Protein AF-A0A5P0JLJ9-F1 (afdb_monomer_lite)

Secondary structure (DSSP, 8-state):
--TTTTT-EEEEEEETTEEEEEEEESS--HHHHHHHHHHHHHHHHHHH--SEEEEEEEE-PPPPPPGGGPPPPTT---------SSSSTHHHHHHHHHHHHHHHTT-

Sequence (107 aa):
HNLTTLKALHHVAWMDDTLHVELVMPFVWHSAFEELKEQCSAELLRITGAKAIDWKLSHNIATLKRVKNQPGINGVKNIIAVSSGKGGVGKSSTAVNLALALAAEGA

InterPro domains:
  IPR027417 P-loop containing nucleoside triphosphate hydrolase [G3DSA:3.40.50.300] (62-107)
  IPR027417 P-loop containing nucleoside triphosphate hydrolase [SSF52540] (65-106)
  IPR033756 Flagellum site-determining protein YlxH/ Fe-S cluster assembling factor NBP35 [PF10609] (76-106)
  IPR044304 Iron-sulfur protein NUBPL-like [PTHR42961] (19-107)

pLDDT: mean 89.53, std 8.78, range [55.66, 97.5]

Radius of gyration: 19.05 Å; chains: 1; bounding box: 46×28×48 Å

Structure (mmCIF, N/CA/C/O backbone):
data_AF-A0A5P0JLJ9-F1
#
_entry.id   AF-A0A5P0JLJ9-F1
#
loop_
_atom_site.group_PDB
_atom_site.id
_atom_site.type_symbol
_atom_site.label_atom_id
_atom_site.label_alt_id
_atom_site.label_comp_id
_atom_site.label_asym_id
_atom_site.label_entity_id
_atom_site.label_seq_id
_atom_site.pdbx_PDB_ins_code
_atom_site.Cartn_x
_atom_site.Cartn_y
_atom_site.Cartn_z
_atom_site.occupancy
_atom_site.B_iso_or_equiv
_atom_site.auth_seq_id
_atom_site.auth_comp_id
_atom_site.auth_asym_id
_atom_site.auth_atom_id
_atom_site.pdbx_PDB_model_num
ATOM 1 N N . HIS A 1 1 ? -6.336 14.339 -3.243 1.00 55.66 1 HIS A N 1
ATOM 2 C CA . HIS A 1 1 ? -6.898 13.547 -4.363 1.00 55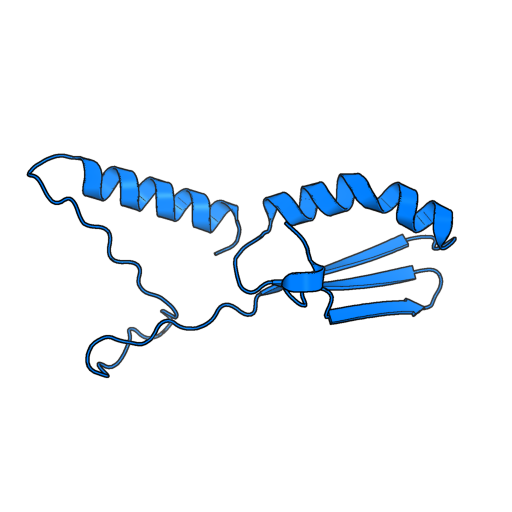.66 1 HIS A CA 1
ATOM 3 C C . HIS A 1 1 ? -8.277 13.032 -3.970 1.00 55.66 1 HIS A C 1
ATOM 5 O O . HIS A 1 1 ? -8.441 12.620 -2.833 1.00 55.66 1 HIS A O 1
ATOM 11 N N . ASN A 1 2 ? -9.277 13.102 -4.853 1.00 79.69 2 ASN A N 1
ATOM 12 C CA . ASN A 1 2 ? -10.649 12.706 -4.519 1.00 79.69 2 ASN A CA 1
ATOM 13 C C . ASN A 1 2 ? -10.796 11.168 -4.602 1.00 79.69 2 ASN A C 1
ATOM 15 O O . ASN A 1 2 ? -10.783 10.602 -5.697 1.00 79.69 2 ASN A O 1
ATOM 19 N N . LEU A 1 3 ? -10.899 10.498 -3.445 1.00 83.56 3 LEU A N 1
ATOM 20 C CA . LEU A 1 3 ? -11.029 9.033 -3.329 1.00 83.56 3 LEU A CA 1
ATOM 21 C C . LEU A 1 3 ? -12.280 8.489 -4.039 1.00 83.56 3 LEU A C 1
ATOM 23 O O . LEU A 1 3 ? -12.287 7.357 -4.523 1.00 83.56 3 LEU A O 1
ATOM 27 N N . THR A 1 4 ? -13.318 9.313 -4.159 1.00 83.19 4 THR A N 1
ATOM 28 C CA . THR A 1 4 ? -14.586 8.986 -4.814 1.00 83.19 4 THR A CA 1
ATOM 29 C C . THR A 1 4 ? -14.420 8.874 -6.327 1.00 83.19 4 THR A C 1
ATOM 31 O O . THR A 1 4 ? -14.922 7.931 -6.934 1.00 83.19 4 THR A O 1
ATOM 34 N N . THR A 1 5 ? -13.647 9.774 -6.949 1.00 87.31 5 THR A N 1
ATOM 35 C CA . THR A 1 5 ? -13.318 9.687 -8.385 1.00 87.31 5 THR A CA 1
ATOM 36 C C . THR A 1 5 ? -12.516 8.426 -8.708 1.00 87.31 5 THR A C 1
ATOM 38 O O . THR A 1 5 ? -12.716 7.821 -9.759 1.00 87.31 5 THR A O 1
ATOM 41 N N . LEU A 1 6 ? -11.640 8.001 -7.793 1.00 87.56 6 LEU A N 1
ATOM 42 C CA . LEU A 1 6 ? -10.853 6.773 -7.935 1.00 87.56 6 LEU A CA 1
ATOM 43 C C . LEU A 1 6 ? -11.662 5.496 -7.677 1.00 87.56 6 LEU A C 1
ATOM 45 O O . LEU A 1 6 ? -11.144 4.411 -7.927 1.00 87.56 6 LEU A O 1
ATOM 49 N N . LYS A 1 7 ? -12.905 5.607 -7.182 1.00 90.44 7 LYS A N 1
ATOM 50 C CA . LYS A 1 7 ? -13.684 4.476 -6.648 1.00 90.44 7 LYS A CA 1
ATOM 51 C C . LYS A 1 7 ? -12.871 3.664 -5.632 1.00 90.44 7 LYS A C 1
ATOM 53 O O . LYS A 1 7 ? -12.935 2.440 -5.613 1.00 90.44 7 LYS A O 1
ATOM 58 N N . ALA A 1 8 ? -12.080 4.369 -4.821 1.00 92.69 8 ALA A N 1
ATOM 59 C CA . ALA A 1 8 ? -11.137 3.749 -3.901 1.00 92.69 8 ALA A CA 1
ATOM 60 C C . ALA A 1 8 ? -11.831 3.127 -2.686 1.00 92.69 8 ALA A C 1
ATOM 62 O O . ALA A 1 8 ? -11.327 2.159 -2.130 1.00 92.69 8 ALA A O 1
ATOM 63 N N . LEU A 1 9 ? -12.983 3.664 -2.272 1.00 93.38 9 LEU A N 1
ATOM 64 C CA . LEU A 1 9 ? -13.766 3.113 -1.170 1.00 93.38 9 LEU A CA 1
ATOM 65 C C . LEU A 1 9 ? -14.457 1.824 -1.621 1.00 93.38 9 LEU A C 1
ATOM 67 O O . LEU A 1 9 ? -15.412 1.873 -2.396 1.00 93.38 9 LEU A O 1
ATOM 71 N N . HIS A 1 10 ? -13.955 0.684 -1.155 1.00 93.25 10 HIS A N 1
ATOM 72 C CA . HIS A 1 10 ? -14.439 -0.630 -1.570 1.00 93.25 10 HIS A CA 1
ATOM 73 C C . HIS A 1 10 ? -15.484 -1.183 -0.604 1.00 93.25 10 HIS A C 1
ATOM 75 O O . HIS A 1 10 ? -16.505 -1.720 -1.031 1.00 93.25 10 HIS A O 1
ATOM 81 N N . HIS A 1 11 ? -15.253 -1.015 0.697 1.00 93.69 11 HIS A N 1
ATOM 82 C CA . HIS A 1 11 ? -16.150 -1.512 1.727 1.00 93.69 11 HIS A CA 1
ATOM 83 C C . HIS A 1 11 ? -16.140 -0.587 2.941 1.00 93.69 11 HIS A C 1
ATOM 85 O O . HIS A 1 11 ? -15.078 -0.201 3.431 1.00 93.69 11 HIS A O 1
ATOM 91 N N . VAL A 1 12 ? -17.335 -0.248 3.427 1.00 94.88 12 VAL A N 1
ATOM 92 C CA . VAL A 1 12 ? -17.535 0.389 4.729 1.00 94.88 12 VAL A CA 1
ATOM 93 C C . VAL A 1 12 ? -18.681 -0.315 5.424 1.00 94.88 12 VAL A C 1
ATOM 95 O O . VAL A 1 12 ? -19.793 -0.346 4.900 1.00 94.88 12 VAL A O 1
ATOM 98 N N . ALA A 1 13 ? -18.408 -0.866 6.598 1.00 95.06 13 ALA A N 1
ATOM 99 C CA . ALA A 1 13 ? -19.419 -1.500 7.426 1.00 95.06 13 ALA A CA 1
ATOM 100 C C . ALA A 1 13 ? -19.162 -1.175 8.889 1.00 95.06 13 ALA A C 1
ATOM 102 O O . ALA A 1 13 ? -18.019 -1.040 9.316 1.00 95.06 13 ALA A O 1
ATOM 103 N N . TRP A 1 14 ? -20.236 -1.083 9.658 1.00 94.31 14 TRP A N 1
ATOM 104 C CA . TRP A 1 14 ? -20.159 -0.953 11.101 1.00 94.31 14 TRP A CA 1
ATOM 105 C C . TRP A 1 14 ? -20.728 -2.217 11.731 1.00 94.31 14 TRP A C 1
ATOM 107 O O . TRP A 1 14 ? -21.893 -2.548 11.510 1.00 94.31 14 TRP A O 1
ATOM 117 N N . MET A 1 15 ? -19.883 -2.944 12.460 1.00 93.38 15 MET A N 1
ATOM 118 C CA . MET A 1 15 ? -20.223 -4.202 13.123 1.00 93.38 15 MET A CA 1
ATOM 119 C C . MET A 1 15 ? -19.451 -4.282 14.441 1.00 93.38 15 MET A C 1
ATOM 121 O O . MET A 1 15 ? -18.318 -3.818 14.508 1.00 93.38 15 MET A O 1
ATOM 125 N N . ASP A 1 16 ? -20.062 -4.834 15.490 1.00 91.94 16 ASP A N 1
ATOM 126 C CA . ASP A 1 16 ? -19.402 -5.089 16.781 1.00 91.94 16 ASP A CA 1
ATOM 127 C C . ASP A 1 16 ? -18.634 -3.876 17.350 1.00 91.94 16 ASP A C 1
ATOM 129 O O . ASP A 1 16 ? -17.460 -3.961 17.714 1.00 91.94 16 ASP A O 1
ATOM 133 N N . ASP A 1 17 ? -19.287 -2.707 17.374 1.00 93.94 17 ASP A N 1
ATOM 134 C CA . ASP A 1 17 ? -18.706 -1.419 17.791 1.00 93.94 17 ASP A CA 1
ATOM 135 C C . ASP A 1 17 ? -17.445 -0.990 17.008 1.00 93.94 17 ASP A C 1
ATOM 137 O O . ASP A 1 17 ? -16.759 -0.048 17.409 1.00 93.94 17 ASP A O 1
ATOM 141 N N . THR A 1 18 ? -17.142 -1.633 15.881 1.00 96.69 18 THR A N 1
ATOM 142 C CA . THR A 1 18 ? -15.957 -1.374 15.060 1.00 96.69 18 THR A CA 1
ATOM 143 C C . THR A 1 18 ? -16.366 -0.920 13.663 1.00 96.69 18 THR A C 1
ATOM 145 O O . THR A 1 18 ? -17.181 -1.546 12.980 1.00 96.69 18 THR A O 1
ATOM 148 N N . LEU A 1 19 ? -15.807 0.205 13.225 1.00 97.25 19 LEU A N 1
ATOM 149 C CA . LEU A 1 19 ? -15.981 0.693 11.863 1.00 97.25 19 LEU A CA 1
ATOM 150 C C . LEU A 1 19 ? -14.918 0.049 10.970 1.00 97.25 19 LEU A C 1
ATOM 152 O O . LEU A 1 19 ? -13.734 0.325 11.119 1.00 97.25 19 LEU A O 1
ATOM 156 N N . HIS A 1 20 ? -15.328 -0.784 10.025 1.00 97.00 20 HIS A N 1
ATOM 157 C CA . HIS A 1 20 ? -14.432 -1.359 9.027 1.00 97.00 20 HIS A CA 1
ATOM 158 C C . HIS A 1 20 ? -14.395 -0.457 7.799 1.00 97.00 20 HIS A C 1
ATOM 160 O O . HIS A 1 20 ? -15.440 -0.189 7.204 1.00 97.00 20 HIS A O 1
ATOM 166 N N . VAL A 1 21 ? -13.200 -0.022 7.398 1.00 96.69 21 VAL A N 1
ATOM 167 C CA . VAL A 1 21 ? -12.985 0.797 6.200 1.00 96.69 21 VAL A CA 1
ATOM 168 C C . VAL A 1 21 ? -11.913 0.157 5.329 1.00 96.69 21 VAL A C 1
ATOM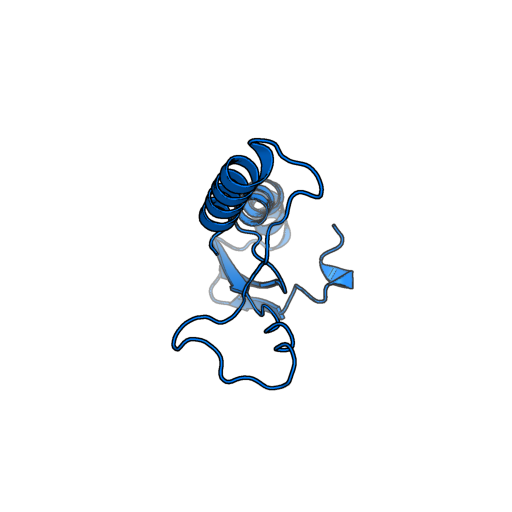 170 O O . VAL A 1 21 ? -10.738 0.115 5.690 1.00 96.69 21 VAL A O 1
ATOM 173 N N . GLU A 1 22 ? -12.318 -0.312 4.151 1.00 96.81 22 GLU A N 1
ATOM 174 C CA . GLU A 1 22 ? -11.418 -0.875 3.147 1.00 96.81 22 GLU A CA 1
ATOM 175 C C . GLU A 1 22 ? -11.280 0.063 1.948 1.00 96.81 22 GLU A C 1
ATOM 177 O O . GLU A 1 22 ? -12.259 0.410 1.274 1.00 96.81 22 GLU A O 1
ATOM 182 N N . LEU A 1 23 ? -10.030 0.417 1.655 1.00 96.50 23 LEU A N 1
ATOM 183 C CA . LEU A 1 23 ? -9.632 1.138 0.458 1.00 96.50 23 LEU A CA 1
ATOM 184 C C . LEU A 1 23 ? -8.892 0.206 -0.508 1.00 96.50 23 LEU A C 1
ATOM 186 O O . LEU A 1 23 ? -8.009 -0.561 -0.115 1.00 96.50 23 LEU A O 1
ATOM 190 N N . VAL A 1 24 ? -9.226 0.308 -1.792 1.00 96.06 24 VAL A N 1
ATOM 191 C CA . VAL A 1 24 ? -8.520 -0.348 -2.897 1.00 96.06 24 VAL A CA 1
ATOM 192 C C . VAL A 1 24 ? -7.924 0.737 -3.787 1.00 96.06 24 VAL A C 1
ATOM 194 O O . VAL A 1 24 ? -8.652 1.479 -4.445 1.00 96.06 24 VAL A O 1
ATOM 197 N N . MET A 1 25 ? -6.596 0.822 -3.838 1.00 95.12 25 MET A N 1
ATOM 198 C CA . MET A 1 25 ? -5.891 1.826 -4.638 1.00 95.12 25 MET A CA 1
ATOM 199 C C . MET A 1 25 ? -5.273 1.207 -5.902 1.00 95.12 25 MET A C 1
ATOM 201 O O . MET A 1 25 ? -4.726 0.103 -5.851 1.00 95.12 25 MET A O 1
ATOM 205 N N . PRO A 1 26 ? -5.307 1.896 -7.059 1.00 92.94 26 PRO A N 1
ATOM 206 C CA . PRO A 1 26 ? -4.690 1.401 -8.292 1.00 92.94 26 PRO A CA 1
ATOM 207 C C . PRO A 1 26 ? -3.167 1.632 -8.358 1.00 92.94 26 PRO A C 1
ATOM 209 O O . PRO A 1 26 ? -2.533 1.325 -9.367 1.00 92.94 26 PRO A O 1
ATOM 212 N N . PHE A 1 27 ? -2.581 2.190 -7.301 1.00 92.50 27 PHE A N 1
ATOM 213 C CA . PHE A 1 27 ? -1.161 2.493 -7.136 1.00 92.50 27 PHE A CA 1
ATOM 214 C C . PHE A 1 27 ? -0.784 2.389 -5.653 1.00 92.50 27 PHE A C 1
ATOM 216 O O . PHE A 1 27 ? -1.666 2.347 -4.796 1.00 92.50 27 PHE A O 1
ATOM 223 N N . VAL A 1 28 ? 0.519 2.348 -5.372 1.00 92.50 28 VAL A N 1
ATOM 224 C CA . VAL A 1 28 ? 1.052 2.370 -4.004 1.00 92.50 28 VAL A CA 1
ATOM 225 C C . VAL A 1 28 ? 0.721 3.689 -3.312 1.00 92.50 28 VAL A C 1
ATOM 227 O O . VAL A 1 28 ? 0.856 4.755 -3.913 1.00 92.50 28 VAL A O 1
ATOM 230 N N . TRP A 1 29 ? 0.222 3.615 -2.082 1.00 94.88 29 TRP A N 1
ATOM 231 C CA . TRP A 1 29 ? -0.320 4.783 -1.384 1.00 94.88 29 TRP A CA 1
ATOM 232 C C . TRP A 1 29 ? -0.163 4.677 0.138 1.00 94.88 29 TRP A C 1
ATOM 234 O O . TRP A 1 29 ? -1.060 5.059 0.887 1.00 94.88 29 TRP A O 1
ATOM 244 N N . HIS A 1 30 ? 0.946 4.099 0.601 1.00 94.31 30 HIS A N 1
ATOM 245 C CA . HIS A 1 30 ? 1.133 3.781 2.013 1.00 94.31 30 HIS A CA 1
ATOM 246 C C . HIS A 1 30 ? 1.259 5.039 2.879 1.00 94.31 30 HIS A C 1
ATOM 248 O O . HIS A 1 30 ? 0.509 5.183 3.842 1.00 94.31 30 HIS A O 1
ATOM 254 N N . SER A 1 31 ? 2.131 5.983 2.514 1.00 94.69 31 SER A N 1
ATOM 255 C CA . SER A 1 31 ? 2.388 7.163 3.355 1.00 94.69 31 SER A CA 1
ATOM 256 C C . SER A 1 31 ? 1.143 8.040 3.501 1.00 94.69 31 SER A C 1
ATOM 258 O O . SER A 1 31 ? 0.778 8.462 4.595 1.00 94.69 31 SER A O 1
ATOM 260 N N . ALA A 1 32 ? 0.441 8.267 2.391 1.00 93.31 32 ALA A N 1
ATOM 261 C CA . ALA A 1 32 ? -0.778 9.068 2.376 1.00 93.31 32 ALA A CA 1
ATOM 262 C C . ALA A 1 32 ? -1.967 8.362 3.052 1.00 93.31 32 ALA A C 1
ATOM 264 O O . ALA A 1 32 ? -2.872 9.027 3.552 1.00 93.31 32 ALA A O 1
ATOM 265 N N . PHE A 1 33 ? -1.979 7.027 3.090 1.00 95.56 33 PHE A N 1
ATOM 266 C CA . PHE A 1 33 ? -2.961 6.275 3.865 1.00 95.56 33 PHE A CA 1
ATOM 267 C C . PHE A 1 33 ? -2.742 6.427 5.373 1.00 95.56 33 PHE A C 1
ATOM 269 O O . PHE A 1 33 ? -3.714 6.592 6.108 1.00 95.56 33 PHE A O 1
ATOM 276 N N . GLU A 1 34 ? -1.492 6.425 5.838 1.00 96.00 34 GLU A N 1
ATOM 277 C CA . GLU A 1 34 ? -1.192 6.705 7.247 1.00 96.00 34 GLU A CA 1
ATOM 278 C C . GLU A 1 34 ? -1.575 8.142 7.628 1.00 96.00 34 GLU A C 1
ATOM 280 O O . GLU A 1 34 ? -2.241 8.347 8.642 1.00 96.00 34 GLU A O 1
ATOM 285 N N . GLU A 1 35 ? -1.282 9.122 6.767 1.00 95.81 35 GLU A N 1
ATOM 286 C CA . GLU A 1 35 ? -1.722 10.510 6.963 1.00 95.81 35 GLU A CA 1
ATOM 287 C C . GLU A 1 35 ? -3.260 10.628 7.007 1.00 95.81 35 GLU A C 1
ATOM 289 O O . GLU A 1 35 ? -3.817 11.305 7.874 1.00 95.81 35 GLU A O 1
ATOM 294 N N . LEU A 1 36 ? -3.975 9.921 6.122 1.00 95.06 36 LEU A N 1
ATOM 295 C CA . LEU A 1 36 ? -5.441 9.870 6.133 1.00 95.06 36 LEU A CA 1
ATOM 296 C C . LEU A 1 36 ? -5.976 9.306 7.456 1.00 95.06 36 LEU A C 1
ATOM 298 O O . LEU A 1 36 ? -6.931 9.846 8.019 1.00 95.06 36 LEU A O 1
ATOM 302 N N . LYS A 1 37 ? -5.379 8.219 7.958 1.00 95.94 37 LYS A N 1
ATOM 303 C CA . LYS A 1 37 ? -5.767 7.620 9.241 1.00 95.94 37 LYS A CA 1
ATOM 304 C C . LYS A 1 37 ? -5.587 8.617 10.375 1.00 95.94 37 LYS A C 1
ATOM 306 O O . LYS A 1 37 ? -6.498 8.748 11.192 1.00 95.94 37 LYS A O 1
ATOM 311 N N . GLU A 1 38 ? -4.466 9.328 10.413 1.00 96.75 38 GLU A N 1
ATOM 312 C CA . GLU A 1 38 ? -4.189 10.333 11.440 1.00 96.75 38 GLU A CA 1
ATOM 313 C C . GLU A 1 38 ? -5.209 11.480 11.405 1.00 96.75 38 GLU A C 1
ATOM 315 O O . GLU A 1 38 ? -5.772 11.846 12.437 1.00 96.75 38 GLU A O 1
ATOM 320 N N . GLN A 1 39 ? -5.523 11.990 10.213 1.00 96.06 39 GLN A N 1
ATOM 321 C CA . GLN A 1 39 ? -6.432 13.126 10.043 1.00 96.06 39 GLN A CA 1
ATOM 322 C C . GLN A 1 39 ? -7.904 12.773 10.291 1.00 96.06 39 GLN A C 1
ATOM 324 O O . GLN A 1 39 ? -8.652 13.591 10.826 1.00 96.06 39 GLN A O 1
ATOM 329 N N . CYS A 1 40 ? -8.349 11.575 9.899 1.00 95.19 40 CYS A N 1
ATOM 330 C CA . CYS A 1 40 ? -9.775 11.243 9.878 1.00 95.19 40 CYS A CA 1
ATOM 331 C C . CYS A 1 40 ? -10.244 10.374 11.049 1.00 95.19 40 CYS A C 1
ATOM 333 O O . CYS A 1 40 ? -11.436 10.391 11.358 1.00 95.19 40 CYS A O 1
ATOM 335 N N . SER A 1 41 ? -9.364 9.612 11.712 1.00 96.31 41 SER A N 1
ATOM 336 C CA . SER A 1 41 ? -9.818 8.600 12.682 1.00 96.31 41 SER A CA 1
ATOM 337 C C . SER A 1 41 ? -10.580 9.201 13.864 1.00 96.31 41 SER A C 1
ATOM 339 O O . SER A 1 41 ? -11.630 8.683 14.237 1.00 96.31 41 SER A O 1
ATOM 341 N N . ALA A 1 42 ? -10.100 10.314 14.427 1.00 95.81 42 ALA A N 1
ATOM 342 C CA . ALA A 1 42 ? -10.746 10.950 15.576 1.00 95.81 42 ALA A CA 1
ATOM 343 C C . ALA A 1 42 ? -12.164 11.443 15.245 1.00 95.81 42 ALA A C 1
ATOM 345 O O . ALA A 1 42 ? -13.101 11.242 16.019 1.00 95.81 42 ALA A O 1
ATOM 346 N N . GLU A 1 43 ? -12.337 12.060 14.076 1.00 96.12 43 GLU A N 1
ATOM 347 C CA . GLU A 1 43 ? -13.642 12.539 13.637 1.00 96.12 43 GLU A CA 1
ATOM 348 C C . GLU A 1 43 ? -14.589 11.383 13.302 1.00 96.12 43 GLU A C 1
ATOM 350 O O . GLU A 1 43 ? -15.741 11.404 13.732 1.00 96.12 43 GLU A O 1
ATOM 355 N N . LEU A 1 44 ? -14.103 10.343 12.620 1.00 95.06 44 LEU A N 1
ATOM 356 C CA . LEU A 1 44 ? -14.901 9.162 12.292 1.00 95.06 44 LEU A CA 1
ATOM 357 C C . LEU A 1 44 ? -15.402 8.434 13.546 1.00 95.06 44 LEU A C 1
ATOM 359 O O . LEU A 1 44 ? -16.583 8.095 13.616 1.00 95.06 44 LEU A O 1
ATOM 363 N N . LEU A 1 45 ? -14.555 8.253 14.564 1.00 96.12 45 LEU A N 1
ATOM 364 C CA . LEU A 1 45 ? -14.970 7.687 15.854 1.00 96.12 45 LEU A CA 1
ATOM 365 C C . LEU A 1 45 ? -16.040 8.559 16.525 1.00 96.12 45 LEU A C 1
ATOM 367 O O . LEU A 1 45 ? -17.055 8.049 16.992 1.00 96.12 45 LEU A O 1
ATOM 371 N N . ARG A 1 46 ? -15.856 9.885 16.516 1.00 95.94 46 ARG A N 1
ATOM 372 C CA . ARG A 1 46 ? -16.797 10.836 17.124 1.00 95.94 46 ARG A CA 1
ATOM 373 C C . ARG A 1 46 ? -18.180 10.803 16.472 1.00 95.94 46 ARG A C 1
ATOM 375 O O . ARG A 1 46 ? -19.174 10.854 17.188 1.00 95.94 46 ARG A O 1
ATOM 382 N N . ILE A 1 47 ? -18.253 10.765 15.140 1.00 95.38 47 ILE A N 1
ATOM 383 C CA . ILE A 1 47 ? -19.538 10.825 14.421 1.00 95.38 47 ILE A CA 1
ATOM 384 C C . ILE A 1 47 ? -20.258 9.475 14.375 1.00 95.38 47 ILE A C 1
ATOM 386 O O . ILE A 1 47 ? -21.483 9.451 14.324 1.00 95.38 47 ILE A O 1
ATOM 390 N N . THR A 1 48 ? -19.517 8.362 14.374 1.00 93.81 48 THR A N 1
ATOM 391 C CA . THR A 1 48 ? -20.109 7.015 14.315 1.00 93.81 48 THR A CA 1
ATOM 392 C C . THR A 1 48 ? -20.406 6.440 15.696 1.00 93.81 48 THR A C 1
ATOM 394 O O . THR A 1 48 ? -21.301 5.614 15.821 1.00 93.81 48 THR A O 1
ATOM 397 N N . GLY A 1 49 ? -19.677 6.861 16.735 1.00 94.50 49 GLY A N 1
ATOM 398 C CA . GLY A 1 49 ? -19.746 6.256 18.066 1.00 94.50 49 GLY A CA 1
ATOM 399 C C . GLY A 1 49 ? -19.057 4.889 18.163 1.00 94.50 49 GLY A C 1
ATOM 400 O O . GLY A 1 49 ? -19.185 4.223 19.189 1.00 94.50 49 GLY A O 1
ATOM 401 N N . ALA A 1 50 ? -18.330 4.464 17.123 1.00 95.75 50 ALA A N 1
ATOM 402 C CA . ALA A 1 50 ? -17.527 3.248 17.163 1.00 95.75 50 ALA A CA 1
ATOM 403 C C . ALA A 1 50 ? -16.405 3.365 18.212 1.00 95.75 50 ALA A C 1
ATOM 405 O O . ALA A 1 50 ? -15.883 4.448 18.477 1.00 95.75 50 ALA A O 1
ATOM 406 N N . LYS A 1 51 ? -16.008 2.234 18.800 1.00 96.00 51 LYS A N 1
ATOM 407 C CA . LYS A 1 51 ? -14.880 2.141 19.742 1.00 96.00 51 LYS A CA 1
ATOM 408 C C . LYS A 1 51 ? -13.534 2.050 19.028 1.00 96.00 51 LYS A C 1
ATOM 410 O O . LYS A 1 51 ? -12.517 2.429 19.601 1.00 96.00 51 LYS A O 1
ATOM 415 N N . ALA A 1 52 ? -13.528 1.532 17.804 1.00 96.19 52 ALA A N 1
ATOM 416 C CA . ALA A 1 52 ? -12.331 1.354 16.995 1.00 96.19 52 ALA A CA 1
ATOM 417 C C . ALA A 1 52 ? -12.643 1.500 15.500 1.00 96.19 52 ALA A C 1
ATOM 419 O O . ALA A 1 52 ? -13.793 1.369 15.073 1.00 96.19 52 ALA A O 1
ATOM 420 N N . ILE A 1 53 ? -11.596 1.745 14.709 1.00 97.50 53 ILE A N 1
ATOM 421 C CA . ILE A 1 53 ? -11.649 1.676 13.247 1.00 97.50 53 ILE A CA 1
ATOM 422 C C . ILE A 1 53 ? -10.650 0.619 12.785 1.00 97.50 53 ILE A C 1
ATOM 424 O O . ILE A 1 53 ? -9.462 0.703 13.102 1.00 97.50 53 ILE A O 1
ATOM 428 N N . ASP A 1 54 ? -11.137 -0.354 12.026 1.00 97.06 54 ASP A N 1
ATOM 429 C CA . ASP A 1 54 ? -10.323 -1.327 11.313 1.00 97.06 54 ASP A CA 1
ATOM 430 C C . ASP A 1 54 ? -10.063 -0.812 9.893 1.00 97.06 54 ASP A C 1
ATOM 432 O O . ASP A 1 54 ? -10.944 -0.802 9.028 1.00 97.06 54 ASP A O 1
ATOM 436 N N . TRP A 1 55 ? -8.847 -0.315 9.687 1.00 97.38 55 TRP A N 1
ATOM 437 C CA . TRP A 1 55 ? -8.402 0.278 8.436 1.00 97.38 55 TRP A CA 1
ATOM 438 C C . TRP A 1 55 ? -7.670 -0.752 7.586 1.00 97.38 55 TRP A C 1
ATOM 440 O O . TRP A 1 55 ? -6.625 -1.269 7.982 1.00 97.38 55 TRP A O 1
ATOM 450 N N . LYS A 1 56 ? -8.147 -0.966 6.360 1.00 96.75 56 LYS A N 1
ATOM 451 C CA . LYS A 1 56 ? -7.508 -1.864 5.400 1.00 96.75 56 LYS A CA 1
ATOM 452 C C . LYS A 1 56 ? -7.186 -1.135 4.102 1.00 96.75 56 LYS A C 1
ATOM 454 O O . LYS A 1 56 ? -8.074 -0.600 3.446 1.00 96.75 56 LYS A O 1
ATOM 459 N N . LEU A 1 57 ? -5.915 -1.165 3.708 1.00 96.06 57 LEU A N 1
ATOM 460 C CA . LEU A 1 57 ? -5.461 -0.729 2.390 1.00 96.06 57 LEU A CA 1
ATOM 461 C C . LEU A 1 57 ? -5.074 -1.952 1.563 1.00 96.06 57 LEU A C 1
ATOM 463 O O . LEU A 1 57 ? -4.294 -2.797 1.996 1.00 96.06 57 LEU A O 1
ATOM 467 N N . SER A 1 58 ? -5.600 -2.029 0.350 1.00 94.94 58 SER A N 1
ATOM 468 C CA . SER A 1 58 ? -5.206 -3.019 -0.644 1.00 94.94 58 SER A CA 1
ATOM 469 C C . SER A 1 58 ? -4.898 -2.343 -1.976 1.00 94.94 58 SER A C 1
ATOM 471 O O . SER A 1 58 ? -5.333 -1.221 -2.246 1.00 94.94 58 SER A O 1
ATOM 473 N N . HIS A 1 59 ? -4.122 -3.024 -2.816 1.00 93.94 59 HIS A N 1
ATOM 474 C CA . HIS A 1 59 ? -3.659 -2.483 -4.086 1.00 93.94 59 HIS A CA 1
ATOM 475 C C . HIS A 1 59 ? -4.139 -3.346 -5.256 1.00 93.94 59 HIS A C 1
ATOM 477 O O . HIS A 1 59 ? -3.872 -4.547 -5.302 1.00 93.94 59 HIS A O 1
ATOM 483 N N . ASN A 1 60 ? -4.783 -2.721 -6.240 1.00 92.50 60 ASN A N 1
ATOM 484 C CA . ASN A 1 60 ? -5.113 -3.331 -7.527 1.00 92.50 60 ASN A CA 1
ATOM 485 C C . ASN A 1 60 ? -4.331 -2.637 -8.650 1.00 92.50 60 ASN A C 1
ATOM 487 O O . ASN A 1 60 ? -4.876 -1.871 -9.447 1.00 92.50 60 ASN A O 1
ATOM 491 N N . ILE A 1 61 ? -3.019 -2.871 -8.671 1.00 91.00 61 ILE A N 1
ATOM 492 C CA . ILE A 1 61 ? -2.109 -2.240 -9.630 1.00 91.00 61 ILE A CA 1
ATOM 493 C C . ILE A 1 61 ? -2.193 -2.983 -10.960 1.00 91.00 61 ILE A C 1
ATOM 495 O O . ILE A 1 61 ? -1.864 -4.170 -11.052 1.00 91.00 61 ILE A O 1
ATOM 499 N N . ALA A 1 62 ? -2.597 -2.265 -12.006 1.00 89.00 62 ALA A N 1
ATOM 500 C CA . ALA A 1 62 ? -2.655 -2.815 -13.350 1.00 89.00 62 ALA A CA 1
ATOM 501 C C . ALA A 1 62 ? -1.271 -3.313 -13.800 1.00 89.00 62 ALA A C 1
ATOM 503 O O . ALA A 1 62 ? -0.247 -2.654 -13.611 1.00 89.00 62 ALA A O 1
ATOM 504 N N . THR A 1 63 ? -1.248 -4.482 -14.437 1.00 86.00 63 THR A N 1
ATOM 505 C CA . THR A 1 63 ? -0.043 -4.971 -15.111 1.00 86.00 63 THR A CA 1
ATOM 506 C C . THR A 1 63 ? 0.129 -4.228 -16.433 1.00 86.00 63 THR A C 1
ATOM 508 O O . THR A 1 63 ? -0.783 -4.206 -17.263 1.00 86.00 63 THR A O 1
ATOM 511 N N . LEU A 1 64 ? 1.292 -3.614 -16.641 1.00 82.56 64 LEU A N 1
ATOM 512 C CA . LEU A 1 64 ? 1.602 -2.882 -17.865 1.00 82.56 64 LEU A CA 1
ATOM 513 C C . LEU A 1 64 ? 1.672 -3.834 -19.066 1.00 82.56 64 LEU A C 1
ATOM 515 O O . LEU A 1 64 ? 2.206 -4.944 -18.984 1.00 82.56 64 LEU A O 1
ATOM 519 N N . LYS A 1 65 ? 1.142 -3.387 -20.213 1.00 78.69 65 LYS A N 1
ATOM 520 C CA . LYS A 1 65 ? 1.197 -4.164 -21.458 1.00 78.69 65 LYS A CA 1
ATOM 521 C C . LYS A 1 65 ? 2.651 -4.421 -21.843 1.00 78.69 65 LYS A C 1
ATOM 523 O O . LYS A 1 65 ? 3.448 -3.493 -21.970 1.00 78.69 65 LYS A O 1
ATOM 528 N N . ARG A 1 66 ? 2.981 -5.692 -22.069 1.00 77.62 66 ARG A N 1
ATOM 529 C CA . ARG A 1 66 ? 4.321 -6.099 -22.495 1.00 77.62 66 ARG A CA 1
ATOM 530 C C . ARG A 1 66 ? 4.578 -5.641 -23.924 1.00 77.62 66 ARG A C 1
ATOM 532 O O . ARG A 1 66 ? 3.720 -5.762 -24.799 1.00 77.62 66 ARG A O 1
ATOM 539 N N . VAL A 1 67 ? 5.788 -5.159 -24.171 1.00 74.75 67 VAL A N 1
ATOM 540 C CA . VAL A 1 67 ? 6.230 -4.806 -25.519 1.00 74.75 67 VAL A CA 1
ATOM 541 C C . VAL A 1 67 ? 6.313 -6.090 -26.356 1.00 74.75 67 VAL A C 1
ATOM 543 O O . VAL A 1 67 ? 6.946 -7.064 -25.951 1.00 74.75 67 VAL A O 1
ATOM 546 N N . LYS A 1 68 ? 5.662 -6.097 -27.527 1.00 76.38 68 LYS A N 1
ATOM 547 C CA . LYS A 1 68 ? 5.721 -7.186 -28.526 1.00 76.38 68 LYS A CA 1
ATOM 548 C C . LYS A 1 68 ? 5.301 -8.584 -28.017 1.00 76.38 68 LYS A C 1
ATOM 550 O O . LYS A 1 68 ? 5.810 -9.575 -28.528 1.00 76.38 68 LYS A O 1
ATOM 555 N N . ASN A 1 69 ? 4.398 -8.684 -27.033 1.00 72.31 69 ASN A N 1
ATOM 556 C CA . ASN A 1 69 ? 3.925 -9.964 -26.461 1.00 72.31 69 ASN A CA 1
ATOM 557 C C . ASN A 1 69 ? 5.044 -10.911 -25.977 1.00 72.31 69 ASN A C 1
ATOM 559 O O . ASN A 1 69 ? 4.841 -12.121 -25.896 1.00 72.31 69 ASN A O 1
ATOM 563 N N . GLN A 1 70 ? 6.225 -10.383 -25.642 1.00 76.88 70 GLN A N 1
ATOM 564 C CA . GLN A 1 70 ? 7.313 -11.221 -25.143 1.00 76.88 70 GLN A CA 1
ATOM 565 C C . GLN A 1 70 ? 6.951 -11.829 -23.777 1.00 76.88 70 GLN A C 1
ATOM 567 O O . GLN A 1 70 ? 6.254 -11.183 -22.977 1.00 76.88 70 GLN A O 1
ATOM 572 N N . PRO A 1 71 ? 7.404 -13.064 -23.488 1.00 73.88 71 PRO A N 1
ATOM 573 C CA . PRO A 1 71 ? 7.262 -13.639 -22.161 1.00 73.88 71 PRO A CA 1
ATOM 574 C C . PRO A 1 71 ? 7.968 -12.732 -21.145 1.00 73.88 71 PRO A C 1
ATOM 576 O O . PRO A 1 71 ? 9.096 -12.292 -21.353 1.00 73.88 71 PRO A O 1
ATOM 579 N N . GLY A 1 72 ? 7.256 -12.392 -20.073 1.00 77.56 72 GLY A N 1
ATOM 580 C CA . GLY A 1 72 ? 7.797 -11.595 -18.980 1.00 77.56 72 GLY A CA 1
ATOM 581 C C . GLY A 1 72 ? 8.722 -12.426 -18.100 1.00 77.56 72 GLY A C 1
ATOM 582 O O . GLY A 1 72 ? 8.742 -13.653 -18.176 1.00 77.56 72 GLY A O 1
ATOM 583 N N . ILE A 1 73 ? 9.459 -11.743 -17.232 1.00 86.50 73 ILE A N 1
ATOM 584 C CA . ILE A 1 73 ? 10.293 -12.394 -16.225 1.00 86.50 73 ILE A CA 1
ATOM 585 C C . ILE A 1 73 ? 9.371 -12.974 -15.144 1.00 86.50 73 ILE A C 1
ATOM 587 O O . ILE A 1 73 ? 8.486 -12.279 -14.639 1.00 86.50 73 ILE A O 1
ATOM 591 N N . ASN A 1 74 ? 9.565 -14.248 -14.793 1.00 86.94 74 ASN A N 1
ATOM 592 C CA . ASN A 1 74 ? 8.790 -14.902 -13.737 1.00 86.94 74 ASN A CA 1
ATOM 593 C C . ASN A 1 74 ? 8.916 -14.122 -12.421 1.00 86.94 74 ASN A C 1
ATOM 595 O O . ASN A 1 74 ? 10.016 -13.773 -12.003 1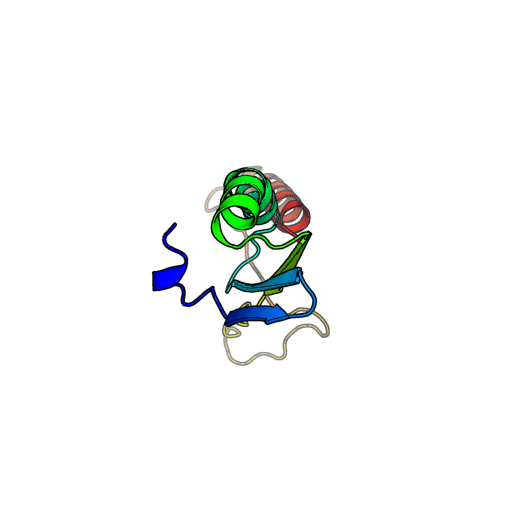.00 86.94 74 ASN A O 1
ATOM 599 N N . GLY A 1 75 ? 7.780 -13.832 -11.785 1.00 87.75 75 GLY A N 1
ATOM 600 C CA . GLY A 1 75 ? 7.718 -13.030 -10.558 1.00 87.75 75 GLY A CA 1
ATOM 601 C C . GLY A 1 75 ? 7.741 -11.510 -10.766 1.00 87.75 75 GLY A C 1
ATOM 602 O O . GLY A 1 75 ? 7.454 -10.778 -9.824 1.00 87.75 75 GLY A O 1
ATOM 603 N N . VAL A 1 76 ? 7.994 -11.007 -11.981 1.00 88.69 76 VAL A N 1
ATOM 604 C CA . VAL A 1 76 ? 8.011 -9.563 -12.269 1.00 88.69 76 VAL A CA 1
ATOM 605 C C . VAL A 1 76 ? 6.692 -9.139 -12.911 1.00 88.69 76 VAL A C 1
ATOM 607 O O . VAL A 1 76 ? 6.404 -9.468 -14.064 1.00 88.69 76 VAL A O 1
ATOM 610 N N . LYS A 1 77 ? 5.885 -8.375 -12.164 1.00 87.62 77 LYS A N 1
ATOM 611 C CA . LYS A 1 77 ? 4.607 -7.836 -12.661 1.00 87.62 77 LYS A CA 1
ATOM 612 C C . LYS A 1 77 ? 4.820 -6.686 -13.647 1.00 87.62 77 LYS A C 1
ATOM 614 O O . LYS A 1 77 ? 4.257 -6.708 -14.734 1.00 87.62 77 LYS A O 1
ATOM 619 N N . ASN A 1 78 ? 5.652 -5.708 -13.290 1.00 89.19 78 ASN A N 1
ATOM 620 C CA . ASN A 1 78 ? 5.855 -4.478 -14.0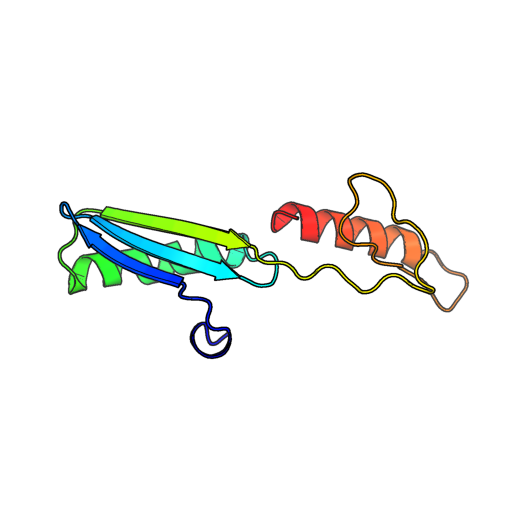58 1.00 89.19 78 ASN A CA 1
ATOM 621 C C . ASN A 1 78 ? 7.348 -4.190 -14.258 1.00 89.19 78 ASN A C 1
ATOM 623 O O . ASN A 1 78 ? 8.149 -4.433 -13.360 1.00 89.19 78 ASN A O 1
ATOM 627 N N . ILE A 1 79 ? 7.713 -3.650 -15.425 1.00 89.38 79 ILE A N 1
ATOM 628 C CA . ILE A 1 79 ? 9.077 -3.201 -15.741 1.00 89.38 79 ILE A CA 1
ATOM 629 C C . ILE A 1 79 ? 9.020 -1.713 -16.075 1.00 89.38 79 ILE A C 1
ATOM 631 O O . ILE A 1 79 ? 8.291 -1.310 -16.980 1.00 89.38 79 ILE A O 1
ATOM 635 N N . ILE A 1 80 ? 9.815 -0.909 -15.367 1.00 88.56 80 ILE A N 1
ATOM 636 C CA . ILE A 1 80 ? 9.969 0.524 -15.624 1.00 88.56 80 ILE A CA 1
ATOM 637 C C . ILE A 1 80 ? 11.356 0.746 -16.225 1.00 88.56 80 ILE A C 1
ATOM 639 O O . ILE A 1 80 ? 12.373 0.549 -15.563 1.00 88.56 80 ILE A O 1
ATOM 643 N N . ALA A 1 81 ? 11.403 1.144 -17.495 1.00 89.38 81 ALA A N 1
ATOM 644 C CA . ALA A 1 81 ? 12.655 1.470 -18.164 1.00 89.38 81 ALA A CA 1
ATOM 645 C C . ALA A 1 81 ? 13.053 2.922 -17.863 1.00 89.38 81 ALA A C 1
ATOM 647 O O . ALA A 1 81 ? 12.339 3.854 -18.230 1.00 89.38 81 ALA A O 1
ATOM 648 N N . VAL A 1 82 ? 14.213 3.117 -17.234 1.00 88.75 82 VAL A N 1
ATOM 649 C CA . VAL A 1 82 ? 14.784 4.445 -16.963 1.00 88.75 82 VAL A CA 1
ATOM 650 C C . VAL A 1 82 ? 15.902 4.719 -17.967 1.00 88.75 82 VAL A C 1
ATOM 652 O O . VAL A 1 82 ? 16.871 3.966 -18.057 1.00 88.75 82 VAL A O 1
ATOM 655 N N . SER A 1 83 ? 15.780 5.805 -18.732 1.00 86.50 83 SER A N 1
ATOM 656 C CA . SER A 1 83 ? 16.767 6.206 -19.742 1.00 86.50 83 SER A CA 1
ATOM 657 C C . SER A 1 83 ? 17.191 7.667 -19.555 1.00 86.50 83 SER A C 1
ATOM 659 O O . SER A 1 83 ? 16.467 8.459 -18.961 1.00 86.50 83 SER A O 1
ATOM 661 N N . SER A 1 84 ? 18.378 8.028 -20.051 1.00 79.19 84 SER A N 1
ATOM 662 C CA . SER A 1 84 ? 18.855 9.416 -20.115 1.00 79.19 84 SER A CA 1
ATOM 663 C C . SER A 1 84 ? 19.239 9.694 -21.557 1.00 79.19 84 SER A C 1
ATOM 665 O O . SER A 1 84 ? 20.099 8.999 -22.100 1.00 79.19 84 SER A O 1
ATOM 667 N N . GLY A 1 85 ? 18.610 10.699 -22.165 1.00 70.06 85 GLY A N 1
ATOM 668 C CA . GLY A 1 85 ? 18.824 11.082 -23.564 1.00 70.06 85 GLY A CA 1
ATOM 669 C C . GLY A 1 85 ? 20.185 11.724 -23.859 1.00 70.06 85 GLY A C 1
ATOM 670 O O . GLY A 1 85 ? 20.419 12.131 -24.992 1.00 70.06 85 GLY A O 1
ATOM 671 N N . LYS A 1 86 ? 21.080 11.851 -22.867 1.00 70.50 86 LYS A N 1
ATOM 672 C CA . LYS A 1 86 ? 22.442 12.394 -23.019 1.00 70.50 86 LYS A CA 1
ATOM 673 C C . LYS A 1 86 ? 23.441 11.616 -22.151 1.00 70.50 86 LYS A C 1
ATOM 675 O O . LYS A 1 86 ? 23.078 11.063 -21.107 1.00 70.50 86 LYS A O 1
ATOM 680 N N . GLY A 1 87 ? 24.702 11.567 -22.589 1.00 59.16 87 GLY A N 1
ATOM 681 C CA . GLY A 1 87 ? 25.809 10.914 -21.884 1.00 59.16 87 GLY A CA 1
ATOM 682 C C . GLY A 1 87 ? 26.106 11.592 -20.546 1.00 59.16 87 GLY A C 1
ATOM 683 O O . GLY A 1 87 ? 26.828 12.577 -20.496 1.00 59.16 87 GLY A O 1
ATOM 684 N N . GLY A 1 88 ? 25.512 11.085 -19.466 1.00 60.41 88 GLY A N 1
ATOM 685 C CA . GLY A 1 88 ? 25.702 11.597 -18.112 1.00 60.41 88 GLY A CA 1
ATOM 686 C C . GLY A 1 88 ? 24.990 10.746 -17.058 1.00 60.41 88 GLY A C 1
ATOM 687 O O . GLY A 1 88 ? 24.002 10.063 -17.346 1.00 60.41 88 GLY A O 1
ATOM 688 N N . VAL A 1 89 ? 25.527 10.802 -15.840 1.00 65.19 89 VAL A N 1
ATOM 689 C CA . VAL A 1 89 ? 25.275 10.015 -14.611 1.00 65.19 89 VAL A CA 1
ATOM 690 C C . VAL A 1 89 ? 23.829 9.957 -14.074 1.00 65.19 89 VAL A C 1
ATOM 692 O O . VAL A 1 89 ? 23.584 9.332 -13.051 1.00 65.19 89 VAL A O 1
ATOM 695 N N . GLY A 1 90 ? 22.840 10.539 -14.758 1.00 78.19 90 GLY A N 1
ATOM 696 C CA . GLY A 1 90 ? 21.455 10.614 -14.265 1.00 78.19 90 GLY A CA 1
ATOM 697 C C . GLY A 1 90 ? 20.677 9.290 -14.271 1.00 78.19 90 GLY A C 1
ATOM 698 O O . GLY A 1 90 ? 19.780 9.119 -13.459 1.00 78.19 90 GLY A O 1
ATOM 699 N N . LYS A 1 91 ? 21.023 8.322 -15.138 1.00 87.69 91 LYS A N 1
ATOM 700 C CA . LYS A 1 91 ? 20.240 7.072 -15.290 1.00 87.69 91 LYS A CA 1
ATOM 701 C C . LYS A 1 91 ? 20.183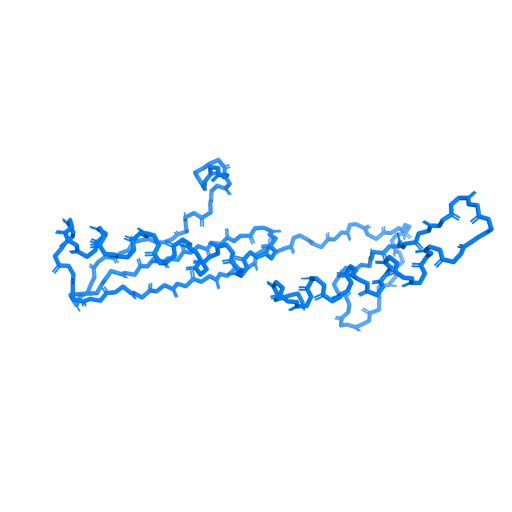 6.254 -14.004 1.00 87.69 91 LYS A C 1
ATOM 703 O O . LYS A 1 91 ? 19.098 5.950 -13.521 1.00 87.69 91 LYS A O 1
ATOM 708 N N . SER A 1 92 ? 21.351 5.903 -13.468 1.00 88.94 92 SER A N 1
ATOM 709 C CA . SER A 1 92 ? 21.451 5.034 -12.295 1.00 88.94 92 SER A CA 1
ATOM 710 C C . SER A 1 92 ? 20.945 5.741 -11.044 1.00 88.94 92 SER A C 1
ATOM 712 O O . SER A 1 92 ? 20.178 5.152 -10.294 1.00 88.94 92 SER A O 1
ATOM 714 N N . SER A 1 93 ? 21.288 7.020 -10.857 1.00 90.44 93 SER A N 1
ATOM 715 C CA . SER A 1 93 ? 20.824 7.795 -9.701 1.00 90.44 93 SER A CA 1
ATOM 716 C C . SER A 1 93 ? 19.301 7.946 -9.685 1.00 90.44 93 SER A C 1
ATOM 718 O O . SER A 1 93 ? 18.674 7.715 -8.655 1.00 90.44 93 SER A O 1
ATOM 720 N N . THR A 1 94 ? 18.680 8.263 -10.828 1.00 90.62 94 THR A N 1
ATOM 721 C CA . THR A 1 94 ? 17.214 8.328 -10.925 1.00 90.62 94 THR A CA 1
ATOM 722 C C . THR A 1 94 ? 16.575 6.957 -10.730 1.00 90.62 94 THR A C 1
ATOM 724 O O . THR A 1 94 ? 15.573 6.868 -10.028 1.00 90.62 94 THR A O 1
ATOM 727 N N . ALA A 1 95 ? 17.147 5.887 -11.294 1.00 92.25 95 ALA A N 1
ATOM 728 C CA . ALA A 1 95 ? 16.623 4.535 -11.111 1.00 92.25 95 ALA A CA 1
ATOM 729 C C . ALA A 1 95 ? 16.658 4.091 -9.639 1.00 92.25 95 ALA A C 1
ATOM 731 O O . ALA A 1 95 ? 15.669 3.554 -9.148 1.00 92.25 95 ALA A O 1
ATOM 732 N N . VAL A 1 96 ? 17.757 4.360 -8.925 1.00 93.50 96 VAL A N 1
ATOM 733 C CA . VAL A 1 96 ? 17.902 4.017 -7.501 1.00 93.50 96 VAL A CA 1
ATOM 734 C C . VAL A 1 96 ? 16.934 4.819 -6.636 1.00 93.50 96 VAL A C 1
ATOM 736 O O . VAL A 1 96 ? 16.234 4.232 -5.817 1.00 93.50 96 VAL A O 1
ATOM 739 N N . ASN A 1 97 ? 16.830 6.134 -6.843 1.00 93.31 97 ASN A N 1
ATOM 740 C CA . ASN A 1 97 ? 15.898 6.960 -6.072 1.00 93.31 97 ASN A CA 1
ATOM 741 C C . ASN A 1 97 ? 14.437 6.574 -6.333 1.00 93.31 97 ASN A C 1
ATOM 743 O O . ASN A 1 97 ? 13.644 6.523 -5.398 1.00 93.31 97 ASN A O 1
ATOM 747 N N . LEU A 1 98 ? 14.087 6.260 -7.585 1.00 93.12 98 LEU A N 1
ATOM 748 C CA . LEU A 1 98 ? 12.754 5.770 -7.926 1.00 93.12 98 LEU A CA 1
ATOM 749 C C . LEU A 1 98 ? 12.465 4.427 -7.245 1.00 93.12 98 LEU A C 1
ATOM 751 O O . LEU A 1 98 ? 11.386 4.255 -6.687 1.00 93.12 98 LEU A O 1
ATOM 755 N N . ALA A 1 99 ? 13.422 3.496 -7.259 1.00 93.94 99 ALA A N 1
ATOM 756 C CA . ALA A 1 99 ? 13.276 2.209 -6.586 1.00 93.94 99 ALA A CA 1
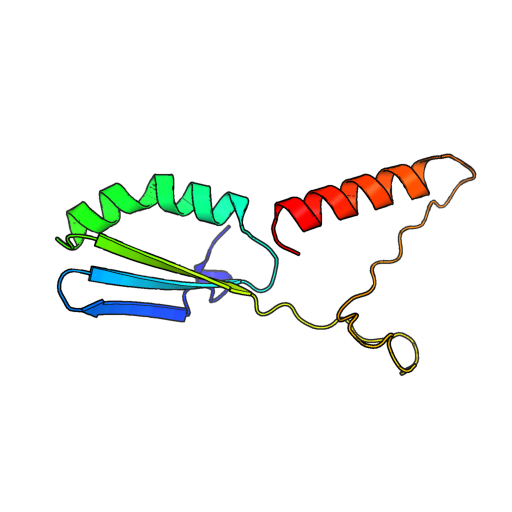ATOM 757 C C . ALA A 1 99 ? 13.091 2.379 -5.071 1.00 93.94 99 ALA A C 1
ATOM 759 O O . ALA A 1 99 ? 12.205 1.754 -4.496 1.00 93.94 99 ALA A O 1
ATOM 760 N N . LEU A 1 100 ? 13.876 3.257 -4.437 1.00 95.38 100 LEU A N 1
ATOM 761 C CA . LEU A 1 100 ? 13.772 3.527 -3.004 1.00 95.38 100 LEU A CA 1
ATOM 762 C C . LEU A 1 100 ? 12.426 4.165 -2.636 1.00 95.38 100 LEU A C 1
ATOM 764 O O . LEU A 1 100 ? 11.807 3.750 -1.663 1.00 95.38 100 LEU A O 1
ATOM 768 N N . ALA A 1 101 ? 11.954 5.134 -3.424 1.00 94.00 101 ALA A N 1
ATOM 769 C CA . ALA A 1 101 ? 10.659 5.773 -3.199 1.00 94.00 101 ALA A CA 1
ATOM 770 C C . ALA A 1 101 ? 9.491 4.786 -3.364 1.00 94.00 101 ALA A C 1
ATOM 772 O O . ALA A 1 101 ? 8.580 4.768 -2.544 1.00 94.00 101 ALA A O 1
ATOM 773 N N . LEU A 1 102 ? 9.533 3.930 -4.390 1.00 93.38 102 LEU A N 1
ATOM 774 C CA . LEU A 1 102 ? 8.520 2.891 -4.590 1.00 93.38 102 LEU A CA 1
ATOM 775 C C . LEU A 1 102 ? 8.516 1.875 -3.442 1.00 93.38 102 LEU A C 1
ATOM 777 O O . LEU A 1 102 ? 7.446 1.531 -2.949 1.00 93.38 102 LEU A O 1
ATOM 781 N N . ALA A 1 103 ? 9.694 1.445 -2.982 1.00 93.12 103 ALA A N 1
ATOM 782 C CA . ALA A 1 103 ? 9.811 0.547 -1.837 1.00 93.12 103 ALA A CA 1
ATOM 783 C C . ALA A 1 103 ? 9.261 1.186 -0.549 1.00 93.12 103 ALA A C 1
ATOM 785 O O . ALA A 1 103 ? 8.558 0.521 0.207 1.00 93.12 103 ALA A O 1
ATOM 786 N N . ALA A 1 104 ? 9.525 2.478 -0.323 1.00 93.00 104 ALA A N 1
ATOM 787 C CA . ALA A 1 104 ? 8.987 3.217 0.820 1.00 93.00 104 ALA A CA 1
ATOM 788 C C . ALA A 1 104 ? 7.449 3.319 0.795 1.00 93.00 104 ALA A C 1
ATOM 790 O O . ALA A 1 104 ? 6.818 3.289 1.846 1.00 93.00 104 ALA A O 1
ATOM 791 N N . GLU A 1 105 ? 6.841 3.375 -0.393 1.00 93.38 105 GLU A N 1
ATOM 792 C CA . GLU A 1 105 ? 5.381 3.379 -0.566 1.00 93.38 105 GLU A CA 1
ATOM 793 C C . GLU A 1 105 ? 4.747 1.970 -0.584 1.00 93.38 105 GLU A C 1
ATOM 795 O O . GLU A 1 105 ? 3.522 1.849 -0.651 1.00 93.38 105 GLU A O 1
ATOM 800 N N . GLY A 1 106 ? 5.550 0.900 -0.507 1.00 88.06 106 GLY A N 1
ATOM 801 C CA . GLY A 1 106 ? 5.075 -0.487 -0.422 1.00 88.06 106 GLY A CA 1
ATOM 802 C C . GLY A 1 106 ? 4.967 -1.240 -1.755 1.00 88.06 106 GLY A C 1
ATOM 803 O O . GLY A 1 106 ? 4.101 -2.111 -1.887 1.00 88.06 106 GLY A O 1
ATOM 804 N N . ALA A 1 107 ? 5.796 -0.891 -2.746 1.00 86.19 107 ALA A N 1
ATOM 805 C CA . ALA A 1 107 ? 5.907 -1.594 -4.034 1.00 86.19 107 ALA A CA 1
ATOM 806 C C . ALA A 1 107 ? 6.774 -2.861 -3.985 1.00 86.19 107 ALA A C 1
ATOM 808 O O . ALA A 1 107 ? 7.747 -2.894 -3.199 1.00 86.19 107 ALA A O 1
#

Organism: Escherichia coli (NCBI:txid562)

Foldseek 3Di:
DDLVVQVQFDDWDQDPLETETEGEAQAQDQVVLVVCCVVCVVVVCVVVVRPYYHYHYHYDHDQDDDDPPDDDDPPDRYDDDFDDPDPDDCRVVVVVVVVVVRVVSPD